Protein AF-A0A929K5Q2-F1 (afdb_monomer_lite)

pLDDT: mean 91.19, std 6.48, range [58.38, 97.94]

Foldseek 3Di:
DVVVVVDPDDDDDDDDPDADFAPVRDHDDAQAEKAAACVVAPAFDKKKKWWWFFDQDPVLDGPDIDIDIDIHTNRHHDPPRDDPQDMQGQRDDDSSSVNGNVPPPTGIDMD

Structure (mmCIF, N/CA/C/O backbone):
data_AF-A0A929K5Q2-F1
#
_entry.id   AF-A0A929K5Q2-F1
#
loop_
_atom_site.group_PDB
_atom_site.id
_atom_site.type_symbol
_atom_site.label_atom_id
_atom_site.label_alt_id
_atom_site.label_comp_id
_atom_site.label_asym_id
_atom_site.label_entity_id
_atom_site.label_seq_id
_atom_site.pdbx_PDB_ins_code
_atom_site.Cartn_x
_atom_site.Cartn_y
_atom_site.Cartn_z
_atom_site.occupancy
_atom_site.B_iso_or_equiv
_atom_site.auth_seq_id
_atom_site.auth_comp_id
_atom_site.auth_asym_id
_atom_site.auth_atom_id
_atom_site.pdbx_PDB_model_num
ATOM 1 N N . ASP A 1 1 ? 25.681 -18.129 -4.638 1.00 58.38 1 ASP A N 1
ATOM 2 C CA . ASP A 1 1 ? 24.734 -19.131 -5.173 1.00 58.38 1 ASP A CA 1
ATOM 3 C C . ASP A 1 1 ? 24.059 -19.987 -4.106 1.00 58.38 1 ASP A C 1
ATOM 5 O O . ASP A 1 1 ? 22.845 -20.120 -4.169 1.00 58.38 1 ASP A O 1
ATOM 9 N N . GLU A 1 2 ? 24.760 -20.493 -3.081 1.00 64.12 2 GLU A N 1
ATOM 10 C CA . GLU A 1 2 ? 24.136 -21.355 -2.049 1.00 64.12 2 GLU A CA 1
ATOM 11 C C . GLU A 1 2 ? 22.948 -20.725 -1.292 1.00 64.12 2 GLU A C 1
ATOM 13 O O . GLU A 1 2 ? 21.968 -21.414 -1.031 1.00 64.12 2 GLU A O 1
ATOM 18 N N . ILE A 1 3 ? 22.981 -19.421 -0.983 1.00 74.06 3 ILE A N 1
ATOM 19 C CA . ILE A 1 3 ? 21.900 -18.758 -0.222 1.00 74.06 3 ILE A CA 1
ATOM 20 C C . ILE A 1 3 ? 20.634 -18.547 -1.071 1.00 74.06 3 ILE A C 1
ATOM 22 O O . ILE A 1 3 ? 19.524 -18.711 -0.569 1.00 74.06 3 ILE A O 1
ATOM 26 N N . LEU A 1 4 ? 20.775 -18.210 -2.358 1.00 76.56 4 LEU A N 1
ATOM 27 C CA . LEU A 1 4 ? 19.622 -17.983 -3.243 1.00 76.56 4 LEU A CA 1
ATOM 28 C C . LEU A 1 4 ? 18.941 -19.303 -3.640 1.00 76.56 4 LEU A C 1
ATOM 30 O O . LEU A 1 4 ? 17.721 -19.336 -3.761 1.00 76.56 4 LEU A O 1
ATOM 34 N N . ASN A 1 5 ? 19.706 -20.396 -3.751 1.00 79.56 5 ASN A N 1
ATOM 35 C CA . ASN A 1 5 ? 19.192 -21.730 -4.090 1.00 79.56 5 ASN A CA 1
ATOM 36 C C . ASN A 1 5 ? 18.448 -22.426 -2.934 1.00 79.56 5 ASN A C 1
ATOM 38 O O . ASN A 1 5 ? 17.867 -23.491 -3.135 1.00 79.56 5 ASN A O 1
ATOM 42 N N . TYR A 1 6 ? 18.457 -21.849 -1.727 1.00 87.31 6 TYR A N 1
ATOM 43 C CA . TYR A 1 6 ? 17.722 -22.389 -0.582 1.00 87.31 6 TYR A CA 1
ATOM 44 C C . TYR A 1 6 ? 16.205 -22.177 -0.701 1.00 87.31 6 TYR A C 1
ATOM 46 O O . TYR A 1 6 ? 15.425 -22.981 -0.193 1.00 87.31 6 TYR A O 1
ATOM 54 N N . ASN A 1 7 ? 15.769 -21.106 -1.375 1.00 85.06 7 ASN A N 1
ATOM 55 C CA . ASN A 1 7 ? 14.352 -20.855 -1.614 1.00 85.06 7 ASN A CA 1
ATOM 56 C C . ASN A 1 7 ? 13.941 -21.452 -2.973 1.00 85.06 7 ASN A C 1
ATOM 58 O O . ASN A 1 7 ? 14.349 -20.917 -4.001 1.00 85.06 7 ASN A O 1
ATOM 62 N N . PRO A 1 8 ? 13.099 -22.504 -3.014 1.00 88.75 8 PRO A N 1
ATOM 63 C CA . PRO A 1 8 ? 12.670 -23.119 -4.271 1.00 88.75 8 PRO A CA 1
ATOM 64 C C . PRO A 1 8 ? 11.669 -22.256 -5.063 1.00 88.75 8 PRO A C 1
ATOM 66 O O . PRO A 1 8 ? 11.235 -22.658 -6.141 1.00 88.75 8 PRO A O 1
ATOM 69 N N . SER A 1 9 ? 11.247 -21.104 -4.530 1.00 86.38 9 SER A N 1
ATOM 70 C CA . SER A 1 9 ? 10.286 -20.217 -5.189 1.00 86.38 9 SER A CA 1
ATOM 71 C C . SER A 1 9 ? 10.941 -19.439 -6.329 1.00 86.38 9 SER A C 1
ATOM 73 O O . SER A 1 9 ? 11.912 -18.717 -6.114 1.00 86.38 9 SER A O 1
ATOM 75 N N . TYR A 1 10 ? 10.344 -19.506 -7.519 1.00 89.56 10 TYR A N 1
ATOM 76 C CA . TYR A 1 10 ? 10.751 -18.727 -8.689 1.00 89.56 10 TYR A CA 1
ATOM 77 C C . TYR A 1 10 ? 9.651 -17.746 -9.099 1.00 89.56 10 TYR A C 1
ATOM 79 O O . TYR A 1 10 ? 8.469 -18.089 -9.104 1.00 89.56 10 TYR A O 1
ATOM 87 N N . VAL A 1 11 ? 10.049 -16.527 -9.469 1.00 87.00 11 VAL A N 1
ATOM 88 C CA . VAL A 1 11 ? 9.147 -15.475 -9.955 1.00 87.00 11 VAL A CA 1
ATOM 89 C C . VAL A 1 11 ? 9.441 -15.215 -11.428 1.00 87.00 11 VAL A C 1
ATOM 91 O O . VAL A 1 11 ? 10.590 -14.998 -11.809 1.00 87.00 11 VAL A O 1
ATOM 94 N N . PHE A 1 12 ? 8.395 -15.229 -12.253 1.00 92.25 12 PHE A N 1
ATOM 95 C CA . PHE A 1 12 ? 8.465 -14.889 -13.672 1.00 92.25 12 PHE A CA 1
ATOM 96 C C . PHE A 1 12 ? 7.857 -13.509 -13.904 1.00 92.25 12 PHE A C 1
ATOM 98 O O . PHE A 1 12 ? 6.888 -13.131 -13.246 1.00 92.25 12 PHE A O 1
ATOM 105 N N . PHE A 1 13 ? 8.405 -12.769 -14.865 1.00 88.56 13 PHE A N 1
ATOM 106 C CA . PHE A 1 13 ? 8.015 -11.389 -15.130 1.00 88.56 13 PHE A CA 1
ATOM 107 C C . PHE A 1 13 ? 7.510 -11.221 -16.559 1.00 88.56 13 PHE A C 1
ATOM 109 O O . PHE A 1 13 ? 7.948 -11.904 -17.485 1.00 88.56 13 PHE A O 1
ATOM 116 N N . ARG A 1 14 ? 6.612 -10.254 -16.733 1.00 88.88 14 ARG A N 1
ATOM 117 C CA . ARG A 1 14 ? 6.211 -9.713 -18.030 1.00 88.88 14 ARG A CA 1
ATOM 118 C C . ARG A 1 14 ? 6.411 -8.205 -17.982 1.00 88.88 14 ARG A C 1
ATOM 120 O O . ARG A 1 14 ? 5.988 -7.573 -17.019 1.00 88.88 14 ARG A O 1
ATOM 127 N N . LEU A 1 15 ? 7.025 -7.649 -19.021 1.00 87.62 15 LEU A N 1
ATOM 128 C CA . LEU A 1 15 ? 7.179 -6.203 -19.158 1.00 87.62 15 LEU A CA 1
ATOM 129 C C . LEU A 1 15 ? 5.822 -5.559 -19.456 1.00 87.62 15 LEU A C 1
ATOM 131 O O . LEU A 1 15 ? 5.041 -6.083 -20.251 1.00 87.62 15 LEU A O 1
ATOM 135 N N . LEU A 1 16 ? 5.550 -4.441 -18.794 1.00 86.25 16 LEU A N 1
ATOM 136 C CA . LEU A 1 16 ? 4.365 -3.617 -18.996 1.00 86.25 16 LEU A CA 1
ATOM 137 C C . LEU A 1 16 ? 4.820 -2.186 -19.280 1.00 86.25 16 LEU A C 1
ATOM 139 O O . LEU A 1 16 ? 5.779 -1.719 -18.670 1.00 86.25 16 LEU A O 1
ATOM 143 N N . ASP A 1 17 ? 4.102 -1.494 -20.162 1.00 84.31 17 ASP A N 1
ATOM 144 C CA . ASP A 1 17 ? 4.376 -0.085 -20.483 1.00 84.31 17 ASP A CA 1
ATOM 145 C C . ASP A 1 17 ? 3.825 0.879 -19.415 1.00 84.31 17 ASP A C 1
ATOM 147 O O . ASP A 1 17 ? 4.196 2.050 -19.364 1.00 84.31 17 ASP A O 1
ATOM 151 N N . SER A 1 18 ? 2.917 0.395 -18.560 1.00 81.50 18 SER A N 1
ATOM 152 C CA . SER A 1 18 ? 2.283 1.156 -17.480 1.00 81.50 18 SER A CA 1
ATOM 153 C C . SER A 1 18 ? 2.777 0.724 -16.098 1.00 81.50 18 SER A C 1
ATOM 155 O O . SER A 1 18 ? 3.404 -0.323 -1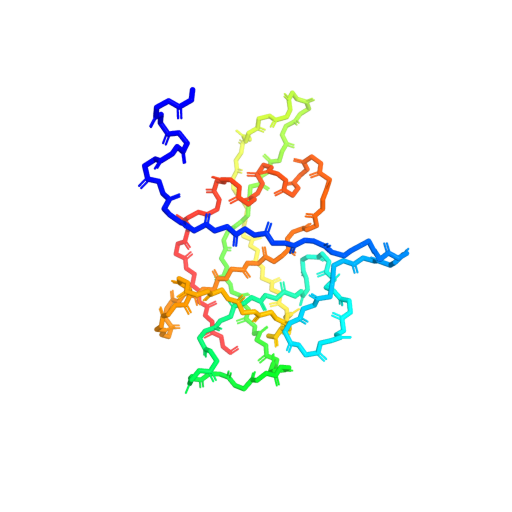5.946 1.00 81.50 18 SER A O 1
ATOM 157 N N . GLY A 1 19 ? 2.434 1.514 -15.074 1.00 80.75 19 GLY A N 1
ATOM 158 C CA . GLY A 1 19 ? 2.745 1.220 -13.672 1.00 80.75 19 GLY A CA 1
ATOM 159 C C . GLY A 1 19 ? 2.239 -0.148 -13.183 1.00 80.75 19 GLY A C 1
ATOM 160 O O . GLY A 1 19 ? 1.465 -0.816 -13.880 1.00 80.75 19 GLY A O 1
ATOM 161 N N . PRO A 1 20 ? 2.661 -0.568 -11.975 1.00 87.69 20 PRO A N 1
ATOM 162 C CA . PRO A 1 20 ? 2.334 -1.884 -11.446 1.00 87.69 20 PRO A CA 1
ATOM 163 C C . PRO A 1 20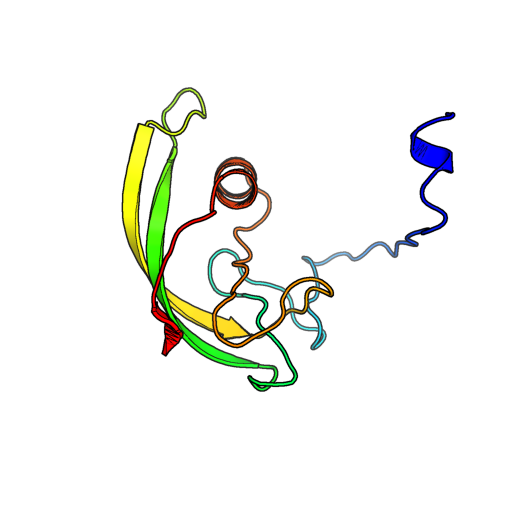 ? 0.818 -2.059 -11.354 1.00 87.69 20 PRO A C 1
ATOM 165 O O . PRO A 1 20 ? 0.107 -1.211 -10.807 1.00 87.69 20 PRO A O 1
ATOM 168 N N . LEU A 1 21 ? 0.332 -3.163 -11.916 1.00 91.19 21 LEU A N 1
ATOM 169 C CA . LEU A 1 21 ? -1.067 -3.549 -11.817 1.00 91.19 21 LEU A CA 1
ATOM 170 C C . LEU A 1 21 ? -1.277 -4.308 -10.512 1.00 91.19 21 LEU A C 1
ATOM 172 O O . LEU A 1 21 ? -0.557 -5.262 -10.226 1.00 91.19 21 LEU A O 1
ATOM 176 N N . GLY A 1 22 ? -2.286 -3.893 -9.755 1.00 90.38 22 GLY A N 1
ATOM 177 C CA . GLY A 1 22 ? -2.727 -4.612 -8.570 1.00 90.38 22 GLY A CA 1
ATOM 178 C C . GLY A 1 22 ? -3.542 -5.866 -8.898 1.00 90.38 22 GLY A C 1
ATOM 179 O O . GLY A 1 22 ? -3.778 -6.216 -10.059 1.00 90.38 22 GLY A O 1
ATOM 180 N N . ASN A 1 23 ? -4.059 -6.522 -7.861 1.00 88.62 23 ASN A N 1
ATOM 181 C CA . ASN A 1 23 ? -4.773 -7.801 -7.962 1.00 88.62 23 ASN A CA 1
ATOM 182 C C . ASN A 1 23 ? -6.131 -7.746 -8.701 1.00 88.62 23 ASN A C 1
ATOM 184 O O . ASN A 1 23 ? -6.714 -8.796 -8.982 1.00 88.62 23 ASN A O 1
ATOM 188 N N . ILE A 1 24 ? -6.645 -6.545 -8.983 1.00 91.12 24 ILE A N 1
ATOM 189 C CA . ILE A 1 24 ? -7.853 -6.299 -9.791 1.00 91.12 24 ILE A CA 1
ATOM 190 C C . ILE A 1 24 ? -7.538 -5.772 -11.198 1.00 91.12 24 ILE A C 1
ATOM 192 O O . ILE A 1 24 ? -8.448 -5.370 -11.917 1.00 91.12 24 ILE A O 1
ATOM 196 N N . GLY A 1 25 ? -6.264 -5.753 -11.603 1.00 90.50 25 GLY A N 1
ATOM 197 C CA . GLY A 1 25 ? -5.856 -5.340 -12.948 1.00 90.50 25 GLY A CA 1
ATOM 198 C C . GLY A 1 25 ? -5.894 -3.830 -13.197 1.00 90.50 25 GLY A C 1
ATOM 199 O O . GLY A 1 25 ? -5.853 -3.410 -14.350 1.00 90.50 25 G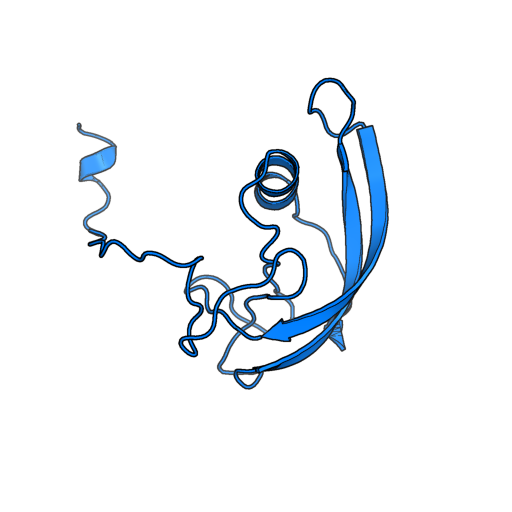LY A O 1
ATOM 200 N N . VAL A 1 26 ? -5.961 -3.013 -12.141 1.00 91.94 26 VAL A N 1
ATOM 201 C CA . VAL A 1 26 ? -5.860 -1.548 -12.236 1.00 91.94 26 VAL A CA 1
ATOM 202 C C . VAL A 1 26 ? -4.485 -1.070 -11.759 1.00 91.94 26 VAL A C 1
ATOM 204 O O . VAL A 1 26 ? -3.905 -1.710 -10.876 1.00 91.94 26 VAL A O 1
ATOM 207 N N . PRO A 1 27 ? -3.957 0.044 -12.297 1.00 93.38 27 PRO A N 1
ATOM 208 C CA . PRO A 1 27 ? -2.709 0.625 -11.815 1.00 93.38 27 PRO A CA 1
ATOM 209 C C . PRO A 1 27 ? -2.789 1.031 -10.340 1.00 93.38 27 PRO A C 1
ATOM 211 O O . PRO A 1 27 ? -3.749 1.684 -9.918 1.00 93.38 27 PRO A O 1
ATOM 214 N N . LEU A 1 28 ? -1.757 0.691 -9.569 1.00 95.12 28 LEU A N 1
ATOM 215 C CA . LEU A 1 28 ? -1.628 1.151 -8.191 1.00 95.12 28 LEU A CA 1
ATOM 216 C C . LEU A 1 28 ? -1.256 2.633 -8.151 1.00 95.12 28 LEU A C 1
ATOM 218 O O . LEU A 1 28 ? -0.390 3.112 -8.883 1.00 95.12 28 LEU A O 1
ATOM 222 N N . THR A 1 29 ? -1.913 3.365 -7.261 1.00 95.56 29 THR A N 1
ATOM 223 C CA . THR A 1 29 ? -1.696 4.791 -7.045 1.00 95.56 29 THR A CA 1
ATOM 224 C C . THR A 1 29 ? -0.898 5.003 -5.753 1.00 95.56 29 THR A C 1
ATOM 226 O O . THR A 1 29 ? -1.374 4.629 -4.673 1.00 95.56 29 THR A O 1
ATOM 229 N N . PRO A 1 30 ? 0.295 5.623 -5.824 1.00 95.56 30 PRO A N 1
ATOM 230 C CA . PRO A 1 30 ? 1.129 5.909 -4.658 1.00 95.56 30 PRO A CA 1
ATOM 231 C C . PRO A 1 30 ? 0.367 6.624 -3.531 1.00 95.56 30 PRO A C 1
ATOM 233 O O . PRO A 1 30 ? -0.301 7.641 -3.736 1.00 95.56 30 PRO A O 1
ATOM 236 N N . GLY A 1 31 ? 0.437 6.070 -2.323 1.00 95.19 31 GLY A N 1
ATOM 237 C CA . GLY A 1 31 ? -0.224 6.565 -1.117 1.00 95.19 31 GLY A CA 1
ATOM 238 C C . GLY A 1 31 ? -1.756 6.557 -1.182 1.00 95.19 31 GLY A C 1
ATOM 239 O O . GLY A 1 31 ? -2.387 7.312 -0.433 1.00 95.19 31 GLY A O 1
ATOM 240 N N . ARG A 1 32 ? -2.349 5.787 -2.104 1.00 96.50 32 ARG A N 1
ATOM 241 C CA . ARG A 1 32 ? -3.803 5.655 -2.327 1.00 96.50 32 ARG A CA 1
ATOM 242 C C . ARG A 1 32 ? -4.255 4.213 -2.532 1.00 96.50 32 ARG A C 1
ATOM 244 O O . ARG A 1 32 ? -5.423 3.928 -2.292 1.00 96.50 32 ARG A O 1
ATOM 251 N N . SER A 1 33 ? -3.359 3.323 -2.926 1.00 97.00 33 SER A N 1
ATOM 252 C CA . SER A 1 33 ? -3.610 1.885 -2.959 1.00 97.00 33 SER A CA 1
ATOM 253 C C . SER A 1 33 ? -3.010 1.213 -1.729 1.00 97.00 33 SER A C 1
ATOM 255 O O . SER A 1 33 ? -1.954 1.625 -1.242 1.00 97.00 33 SER A O 1
ATOM 257 N N . LEU A 1 34 ? -3.671 0.170 -1.240 1.00 96.12 34 LEU A N 1
ATOM 258 C CA . LEU A 1 34 ? -3.125 -0.722 -0.224 1.00 96.12 34 LEU A CA 1
ATOM 259 C C . LEU A 1 34 ? -3.492 -2.184 -0.501 1.00 96.12 34 LEU A C 1
ATOM 261 O O . LEU A 1 34 ? -4.411 -2.456 -1.278 1.00 96.12 34 LEU A O 1
ATOM 265 N N . ALA A 1 35 ? -2.807 -3.094 0.189 1.00 95.44 35 ALA A N 1
ATOM 266 C CA . ALA A 1 35 ? -3.199 -4.486 0.353 1.00 95.44 35 ALA A CA 1
ATOM 267 C C . ALA A 1 35 ? -3.731 -4.723 1.775 1.00 95.44 35 ALA A C 1
ATOM 269 O O . ALA A 1 35 ? -3.104 -4.330 2.762 1.00 95.44 35 ALA A O 1
ATOM 270 N N . VAL A 1 36 ? -4.869 -5.409 1.871 1.00 94.12 36 VAL A N 1
ATOM 271 C CA . VAL A 1 36 ? -5.437 -5.978 3.109 1.00 94.12 36 VAL A CA 1
ATOM 272 C C . VAL A 1 36 ? -5.860 -7.425 2.853 1.00 94.12 36 VAL A C 1
ATOM 274 O O . VAL A 1 36 ? -5.816 -7.898 1.717 1.00 94.12 36 VAL A O 1
ATOM 277 N N . ASP A 1 37 ? -6.253 -8.152 3.901 1.00 92.56 37 ASP A N 1
ATOM 278 C CA . ASP A 1 37 ? -6.736 -9.528 3.754 1.00 92.56 37 ASP A CA 1
ATOM 279 C C . ASP A 1 37 ? -8.036 -9.563 2.932 1.00 92.56 37 ASP A C 1
ATOM 281 O O . ASP A 1 37 ? -9.096 -9.131 3.390 1.00 92.56 37 ASP A O 1
ATOM 285 N N . ASP A 1 38 ? -7.953 -10.108 1.721 1.00 88.25 38 ASP A N 1
ATOM 286 C CA . ASP A 1 38 ? -9.047 -10.186 0.748 1.00 88.25 38 ASP A CA 1
ATOM 287 C C . ASP A 1 38 ? -10.193 -11.109 1.179 1.00 88.25 38 ASP A C 1
ATOM 289 O O . ASP A 1 38 ? -11.299 -11.026 0.645 1.00 88.25 38 ASP A O 1
ATOM 293 N N . ARG A 1 39 ? -9.953 -11.967 2.176 1.00 89.38 39 ARG A N 1
ATOM 294 C CA . ARG A 1 39 ? -10.983 -12.810 2.799 1.00 89.38 39 ARG A CA 1
ATOM 295 C C . ARG A 1 39 ? -11.871 -12.025 3.762 1.00 89.38 39 ARG A C 1
ATOM 297 O O . ARG A 1 39 ? -12.960 -12.488 4.085 1.00 89.38 39 ARG A O 1
ATOM 304 N N . LEU A 1 40 ? -11.383 -10.886 4.256 1.00 91.00 40 LEU A N 1
ATOM 305 C CA . LEU A 1 40 ? -12.074 -10.039 5.230 1.00 91.00 40 LEU A CA 1
ATOM 306 C C . LEU A 1 40 ? -12.601 -8.756 4.590 1.00 91.00 40 LEU A C 1
ATOM 308 O O . LEU A 1 40 ? -13.709 -8.327 4.902 1.00 91.00 40 LEU A O 1
ATOM 312 N N . PHE A 1 41 ? -11.827 -8.164 3.680 1.00 91.06 41 PHE A N 1
ATOM 313 C CA . PHE A 1 41 ? -12.154 -6.901 3.031 1.00 91.06 41 PHE A CA 1
ATOM 314 C C . PHE A 1 41 ? -12.282 -7.094 1.515 1.00 91.06 41 PHE A C 1
ATOM 316 O O . PHE A 1 41 ? -11.350 -7.600 0.884 1.00 91.06 41 PHE A O 1
ATOM 323 N N . PRO A 1 42 ? -13.394 -6.665 0.890 1.00 93.19 42 PRO A N 1
ATOM 324 C CA . PRO A 1 42 ? -13.573 -6.794 -0.550 1.00 93.19 42 PRO A CA 1
ATOM 325 C C . PRO A 1 42 ? -12.470 -6.095 -1.350 1.00 93.19 42 PRO A C 1
ATOM 327 O O . PRO A 1 42 ? -11.928 -5.060 -0.948 1.00 93.19 42 PRO A O 1
ATOM 330 N N . LYS A 1 43 ? -12.172 -6.627 -2.535 1.00 94.38 43 LYS A N 1
ATOM 331 C CA . LYS A 1 43 ? -11.308 -5.936 -3.496 1.00 94.38 43 LYS A CA 1
ATOM 332 C C . LYS A 1 43 ? -11.969 -4.628 -3.939 1.00 94.38 43 LYS A C 1
ATOM 334 O O . LYS A 1 43 ? -13.171 -4.583 -4.183 1.00 94.38 43 LYS A O 1
ATOM 339 N N . GLY A 1 44 ? -11.181 -3.568 -4.033 1.00 94.62 44 GLY A N 1
ATOM 340 C CA . GLY A 1 44 ? -11.633 -2.209 -4.323 1.00 94.62 44 GLY A CA 1
ATOM 341 C C . GLY A 1 44 ? -12.340 -1.507 -3.160 1.00 94.62 44 GLY A C 1
ATOM 342 O O . GLY A 1 44 ? -12.787 -0.379 -3.349 1.00 94.62 44 GLY A O 1
ATOM 343 N N . ALA A 1 45 ? -12.448 -2.127 -1.977 1.00 94.81 45 ALA A N 1
ATOM 344 C CA . ALA A 1 45 ? -13.077 -1.494 -0.822 1.00 94.81 45 ALA A CA 1
ATOM 345 C C . ALA A 1 45 ? -12.368 -0.186 -0.438 1.00 94.81 45 ALA A C 1
ATOM 347 O O . ALA A 1 45 ? -11.136 -0.102 -0.477 1.00 94.81 45 ALA A O 1
ATOM 348 N N . LEU A 1 46 ? -13.166 0.815 -0.056 1.00 95.81 46 LEU A N 1
ATOM 349 C CA . LEU A 1 46 ? -12.681 2.054 0.538 1.00 95.81 46 LEU A CA 1
ATOM 350 C C . LEU A 1 46 ? -12.234 1.777 1.968 1.00 95.81 46 LEU A C 1
ATOM 352 O O . LEU A 1 46 ? -12.982 1.189 2.741 1.00 95.81 46 LEU A O 1
ATOM 356 N N . VAL A 1 47 ? -11.030 2.227 2.295 1.00 95.19 47 VAL A N 1
ATOM 357 C CA . VAL A 1 47 ? -10.429 2.080 3.616 1.00 95.19 47 VAL A CA 1
ATOM 358 C C . VAL A 1 47 ? -9.963 3.446 4.082 1.00 95.19 47 VAL A C 1
ATOM 360 O O . VAL A 1 47 ? -9.249 4.145 3.356 1.00 95.19 47 VAL A O 1
ATOM 363 N N . TYR A 1 48 ? -10.337 3.837 5.293 1.00 96.31 48 TYR A N 1
ATOM 364 C CA . TYR A 1 48 ? -9.754 4.998 5.947 1.00 96.31 48 TYR A CA 1
ATOM 365 C C . TYR A 1 48 ? -8.747 4.545 6.995 1.00 96.31 48 TYR A C 1
ATOM 367 O O . TYR A 1 48 ? -9.066 3.749 7.873 1.00 96.31 48 TYR A O 1
ATOM 375 N N . ILE A 1 49 ? -7.525 5.067 6.918 1.00 95.69 49 ILE A N 1
ATOM 376 C CA . ILE A 1 49 ? -6.471 4.741 7.881 1.00 95.69 49 ILE A CA 1
ATOM 377 C C . ILE A 1 49 ? -6.116 5.944 8.741 1.00 95.69 49 ILE A C 1
ATOM 379 O O . ILE A 1 49 ? -6.157 7.093 8.283 1.00 95.69 49 ILE A O 1
ATOM 383 N N . ARG A 1 50 ? -5.687 5.665 9.969 1.00 96.88 50 ARG A N 1
ATOM 384 C CA . ARG A 1 50 ? -4.963 6.598 10.835 1.00 96.88 50 ARG A CA 1
ATOM 385 C C . ARG A 1 50 ? -3.723 5.902 11.372 1.00 96.88 50 ARG A C 1
ATOM 387 O O . ARG A 1 50 ? -3.829 4.882 12.035 1.00 96.88 50 ARG A O 1
ATOM 394 N N . CYS A 1 51 ? -2.550 6.441 11.088 1.00 95.00 51 CYS A N 1
ATOM 395 C CA . CYS A 1 51 ? -1.281 5.924 11.585 1.00 95.00 51 CYS A CA 1
ATOM 396 C C . CYS A 1 51 ? -0.235 7.048 11.616 1.00 95.00 51 CYS A C 1
ATOM 398 O O . CYS A 1 51 ? -0.570 8.235 11.680 1.00 95.00 51 CYS A O 1
ATOM 400 N N . GLN A 1 52 ? 1.042 6.683 11.570 1.00 95.31 52 GLN A N 1
ATOM 401 C CA . GLN A 1 52 ? 2.153 7.608 11.397 1.00 95.31 52 GLN A CA 1
ATOM 402 C C . GLN A 1 52 ? 2.897 7.291 10.102 1.00 95.31 52 GLN A C 1
ATOM 404 O O . GLN A 1 52 ? 2.916 6.150 9.653 1.00 95.31 52 GLN A O 1
ATOM 409 N N . LYS A 1 53 ? 3.535 8.299 9.507 1.00 95.19 53 LYS A N 1
ATOM 410 C CA . LYS A 1 53 ? 4.442 8.119 8.366 1.00 95.19 53 LYS A CA 1
ATOM 411 C C . LYS A 1 53 ? 5.790 8.787 8.642 1.00 95.19 53 LYS A C 1
ATOM 413 O O . LYS A 1 53 ? 5.814 9.792 9.366 1.00 95.19 53 LYS A O 1
ATOM 418 N N . PRO A 1 54 ? 6.890 8.303 8.045 1.00 96.00 54 PRO A N 1
ATOM 419 C CA . PRO A 1 54 ? 8.193 8.906 8.264 1.00 96.00 54 PRO A CA 1
ATOM 420 C C . PRO A 1 54 ? 8.293 10.270 7.571 1.00 96.00 54 PRO A C 1
ATOM 422 O O . PRO A 1 54 ? 7.656 10.526 6.536 1.00 96.00 54 PRO A O 1
ATOM 425 N N . ILE A 1 55 ? 9.115 11.143 8.147 1.00 96.44 55 ILE A N 1
ATOM 426 C CA . ILE A 1 55 ? 9.641 12.353 7.518 1.00 96.44 55 ILE A CA 1
ATOM 427 C C . ILE A 1 55 ? 11.033 12.022 6.984 1.00 96.44 55 ILE A C 1
ATOM 429 O O . ILE A 1 55 ? 11.925 11.673 7.757 1.00 96.44 55 ILE A O 1
ATOM 433 N N . MET A 1 56 ? 11.226 12.171 5.676 1.00 96.00 56 MET A N 1
ATOM 434 C CA . MET A 1 56 ? 12.542 12.033 5.060 1.00 96.00 56 MET A CA 1
ATOM 435 C C . MET A 1 56 ? 13.321 13.345 5.195 1.00 96.00 56 MET A C 1
ATOM 437 O O . MET A 1 56 ? 12.836 14.405 4.794 1.00 96.00 56 MET A O 1
ATOM 441 N N . GLY A 1 57 ? 14.511 13.271 5.787 1.00 95.38 57 GLY A N 1
ATOM 442 C CA . GLY A 1 57 ? 15.490 14.351 5.830 1.00 95.38 57 GLY A CA 1
ATOM 443 C C . GLY A 1 57 ? 16.170 14.571 4.479 1.00 95.38 57 GLY A C 1
ATOM 444 O O . GLY A 1 57 ? 16.020 13.786 3.544 1.00 95.38 57 GLY A O 1
ATOM 445 N N . LYS A 1 58 ? 16.953 15.650 4.368 1.00 93.62 58 LYS A N 1
ATOM 446 C CA . LYS A 1 58 ? 17.703 15.975 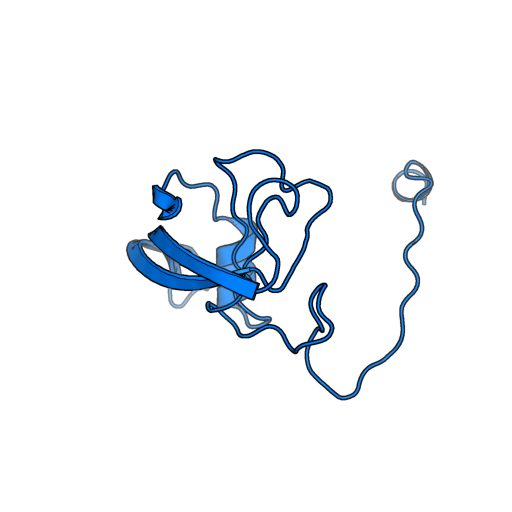3.137 1.00 93.62 58 LYS A CA 1
ATOM 447 C C . LYS A 1 58 ? 18.779 14.940 2.790 1.00 93.62 58 LYS A C 1
ATOM 449 O O . LYS A 1 58 ? 19.184 14.852 1.640 1.00 93.62 58 LYS A O 1
ATOM 454 N N . ASP A 1 59 ? 19.244 14.205 3.788 1.00 93.25 59 ASP A N 1
ATOM 455 C CA . ASP A 1 59 ? 20.223 13.124 3.694 1.00 93.25 59 ASP A CA 1
ATOM 456 C C . ASP A 1 59 ? 19.586 11.760 3.371 1.00 93.25 59 ASP A C 1
ATOM 458 O O . ASP A 1 59 ? 20.296 10.762 3.298 1.00 93.25 59 ASP A O 1
ATOM 462 N N . GLY A 1 60 ? 18.261 11.705 3.186 1.00 92.19 60 GLY A N 1
ATOM 463 C CA . GLY A 1 60 ? 17.519 10.471 2.924 1.00 92.19 60 GLY A CA 1
ATOM 464 C C . GLY A 1 60 ? 17.167 9.668 4.179 1.00 92.19 60 GLY A C 1
ATOM 465 O O . GLY A 1 60 ? 16.478 8.659 4.069 1.00 92.19 60 GLY A O 1
ATOM 466 N N . ASN A 1 61 ? 17.572 10.114 5.372 1.00 94.56 61 ASN A N 1
ATOM 467 C CA . ASN A 1 61 ? 17.285 9.410 6.621 1.00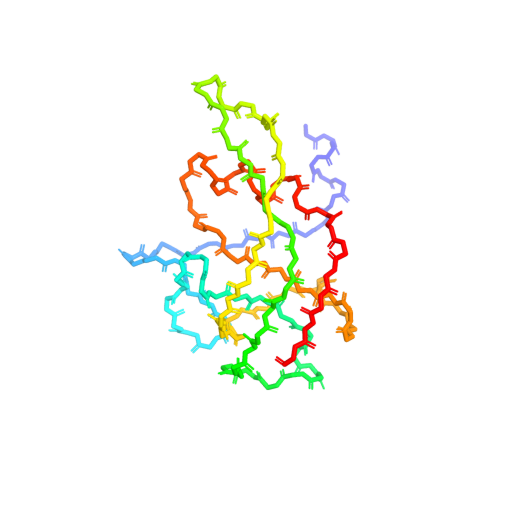 94.56 61 ASN A CA 1
ATOM 468 C C . ASN A 1 61 ? 15.934 9.820 7.220 1.00 94.56 61 ASN A C 1
ATOM 470 O O . ASN A 1 61 ? 15.404 10.903 6.956 1.00 94.56 61 ASN A O 1
ATOM 474 N N . ILE A 1 62 ? 15.371 8.966 8.078 1.00 95.81 62 ILE A N 1
ATOM 475 C CA . ILE A 1 62 ? 14.171 9.309 8.850 1.00 95.81 62 ILE A CA 1
ATOM 476 C C . ILE A 1 62 ? 14.555 10.323 9.927 1.00 95.81 62 ILE A C 1
ATOM 478 O O . ILE A 1 62 ? 15.343 10.026 10.819 1.00 95.81 62 ILE A O 1
ATOM 482 N N . THR A 1 63 ? 13.959 11.512 9.869 1.00 96.94 63 THR A N 1
ATOM 483 C CA . THR A 1 63 ? 14.174 12.579 10.869 1.00 96.94 63 THR A CA 1
ATOM 484 C C . THR A 1 63 ? 13.065 12.647 11.915 1.00 96.94 63 THR A C 1
ATOM 486 O O . THR A 1 63 ? 13.193 13.336 12.923 1.00 96.94 63 THR A O 1
ATOM 489 N N . GLY A 1 64 ? 11.971 11.921 11.696 1.00 96.06 64 GLY A N 1
ATOM 490 C CA . GLY A 1 64 ? 10.851 11.848 12.617 1.00 96.06 64 GLY A CA 1
ATOM 491 C C . GLY A 1 64 ? 9.646 11.161 11.996 1.00 96.06 64 GLY A C 1
ATOM 492 O O . GLY A 1 64 ? 9.692 10.678 10.864 1.00 96.06 64 GLY A O 1
ATOM 493 N N . TRP A 1 65 ? 8.550 11.160 12.746 1.00 96.62 65 TRP A N 1
ATOM 494 C CA . TRP A 1 65 ? 7.276 10.565 12.358 1.00 96.62 65 TRP A CA 1
ATOM 495 C C . TRP A 1 65 ? 6.168 11.592 12.538 1.00 96.62 65 TRP A C 1
ATOM 497 O O . TRP A 1 65 ? 6.156 12.331 13.522 1.00 96.62 65 TRP A O 1
ATOM 507 N N . VAL A 1 66 ? 5.233 11.644 11.592 1.00 96.75 66 VAL A N 1
ATOM 508 C CA . VAL A 1 66 ? 4.079 12.552 11.656 1.00 96.75 66 VAL A CA 1
ATOM 509 C C . VAL A 1 66 ? 2.779 11.776 11.547 1.00 96.75 66 VAL A C 1
ATOM 511 O O . VAL A 1 66 ? 2.743 10.777 10.820 1.00 96.75 66 VAL A O 1
ATOM 514 N N . PRO A 1 67 ? 1.702 12.237 12.210 1.00 96.88 67 PRO A N 1
ATOM 515 C CA . PRO A 1 67 ? 0.374 11.689 11.995 1.00 96.88 67 PRO A CA 1
ATOM 516 C C . PRO A 1 67 ? 0.025 11.668 10.508 1.00 96.88 67 PRO A C 1
ATOM 518 O O . PRO A 1 67 ? 0.228 12.642 9.778 1.00 96.88 67 PRO A O 1
ATOM 521 N N . PHE A 1 68 ? -0.510 10.543 10.061 1.00 95.75 68 PHE A N 1
ATOM 522 C CA . PHE A 1 68 ? -0.955 10.327 8.701 1.00 95.75 68 PHE A CA 1
ATOM 523 C C . PHE A 1 68 ? -2.340 9.709 8.735 1.00 95.75 68 PHE A C 1
ATOM 525 O O . PHE A 1 68 ? -2.584 8.721 9.418 1.00 95.75 68 PHE A O 1
ATOM 532 N N . SER A 1 69 ? -3.261 10.302 7.990 1.00 96.88 69 SER A N 1
ATOM 533 C CA . SER A 1 69 ? -4.576 9.719 7.797 1.00 96.88 69 SER A CA 1
ATOM 534 C C . SER A 1 69 ? -5.072 9.999 6.397 1.00 96.88 69 SER A C 1
ATOM 536 O O . SER A 1 69 ? -4.776 11.053 5.818 1.00 96.88 69 SER A O 1
ATOM 538 N N . ARG A 1 70 ? -5.740 9.012 5.805 1.00 96.88 70 ARG A N 1
ATOM 539 C CA . ARG A 1 70 ? -6.112 9.071 4.394 1.00 96.88 70 ARG A CA 1
ATOM 540 C C . ARG A 1 70 ? -7.146 8.008 4.041 1.00 96.88 70 ARG A C 1
ATOM 542 O O . ARG A 1 70 ? -7.190 6.954 4.661 1.00 96.88 70 ARG A O 1
ATOM 549 N N . PHE A 1 71 ? -7.920 8.292 2.995 1.00 97.94 71 PHE A N 1
ATOM 550 C CA . PHE A 1 71 ? -8.708 7.304 2.262 1.00 97.94 71 PHE A CA 1
ATOM 551 C C . PHE A 1 71 ? -7.882 6.631 1.164 1.00 97.94 71 PHE A C 1
ATOM 553 O O . PHE A 1 71 ? -7.263 7.316 0.334 1.00 97.94 71 PHE A O 1
ATOM 560 N N . LEU A 1 72 ? -7.934 5.306 1.145 1.00 97.44 72 LEU A N 1
ATOM 561 C CA . LEU A 1 72 ? -7.252 4.424 0.211 1.00 97.44 72 LEU A CA 1
ATOM 562 C C . LEU A 1 72 ? -8.214 3.347 -0.309 1.00 97.44 72 LEU A C 1
ATOM 564 O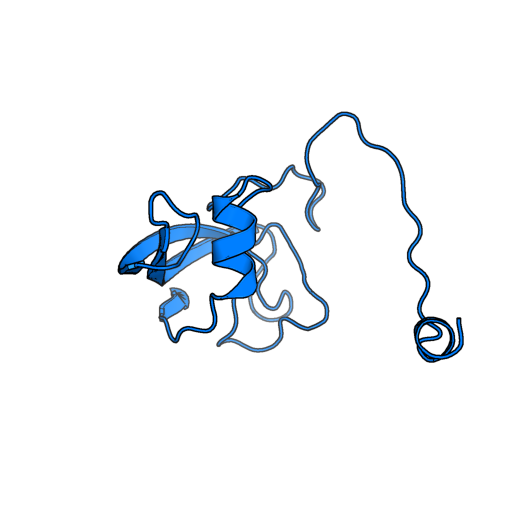 O . LEU A 1 72 ? -9.314 3.179 0.213 1.00 97.44 72 LEU A O 1
ATOM 568 N N . LEU A 1 73 ? -7.785 2.614 -1.334 1.00 96.88 73 LEU A N 1
ATOM 569 C CA . LEU A 1 73 ? -8.530 1.507 -1.926 1.00 96.88 73 LEU A CA 1
ATOM 570 C C . LEU A 1 73 ? -7.739 0.198 -1.824 1.00 96.88 73 LEU A C 1
ATOM 572 O O . LEU A 1 73 ? -6.542 0.172 -2.126 1.00 96.88 73 LEU A O 1
ATOM 576 N N . ASN A 1 74 ? -8.421 -0.891 -1.462 1.00 95.62 74 ASN A N 1
ATOM 577 C CA . ASN A 1 74 ? -7.861 -2.246 -1.478 1.00 95.62 74 ASN A CA 1
ATOM 578 C C . ASN A 1 74 ? -7.663 -2.738 -2.924 1.00 95.62 74 ASN A C 1
ATOM 580 O O . ASN A 1 74 ? -8.527 -3.412 -3.481 1.00 95.62 74 ASN A O 1
ATOM 584 N N . GLN A 1 75 ? -6.573 -2.343 -3.574 1.00 95.81 75 GLN A N 1
ATOM 585 C CA . GLN A 1 75 ? -6.323 -2.629 -4.995 1.00 95.81 75 GLN A CA 1
ATOM 586 C C . GLN A 1 75 ? -5.242 -3.684 -5.209 1.00 95.81 75 GLN A C 1
ATOM 588 O O . GLN A 1 75 ? -4.967 -4.034 -6.354 1.00 95.81 75 GLN A O 1
ATOM 593 N N . ASP A 1 76 ? -4.639 -4.186 -4.133 1.00 91.62 76 ASP A N 1
ATOM 594 C CA . ASP A 1 76 ? -3.573 -5.173 -4.199 1.00 91.62 76 ASP A CA 1
ATOM 595 C C . ASP A 1 76 ? -3.781 -6.320 -3.201 1.00 91.62 76 ASP A C 1
ATOM 597 O O . ASP A 1 76 ? -4.664 -6.281 -2.346 1.00 91.62 76 ASP A O 1
ATOM 601 N N . THR A 1 77 ? -2.991 -7.383 -3.326 1.00 82.62 77 THR A N 1
ATOM 602 C CA . THR A 1 77 ? -2.940 -8.469 -2.345 1.00 82.62 77 THR A CA 1
ATOM 603 C C . THR A 1 77 ? -1.503 -8.863 -2.063 1.00 82.62 77 THR A C 1
ATOM 605 O O . THR A 1 77 ? -0.677 -8.952 -2.964 1.00 82.62 77 THR A O 1
ATOM 608 N N . GLY A 1 78 ? -1.216 -9.167 -0.802 1.00 78.75 78 GLY A N 1
ATOM 609 C CA . GLY A 1 78 ? 0.039 -9.784 -0.403 1.00 78.75 78 GLY A CA 1
ATOM 610 C C . GLY A 1 78 ? -0.244 -11.119 0.264 1.00 78.75 78 GLY A C 1
ATOM 611 O O . GLY A 1 78 ? -1.058 -11.197 1.184 1.00 78.75 78 GLY A O 1
ATOM 612 N N . GLY A 1 79 ? 0.464 -12.178 -0.140 1.00 76.81 79 GLY A N 1
ATOM 613 C CA . GLY A 1 79 ? 0.304 -13.510 0.461 1.00 76.81 79 GLY A CA 1
ATOM 614 C C . GLY A 1 79 ? 0.516 -13.528 1.984 1.00 76.81 79 GLY A C 1
ATOM 615 O O . GLY A 1 79 ? -0.077 -14.352 2.678 1.00 76.81 79 GLY A O 1
ATOM 616 N N . VAL A 1 80 ? 1.298 -12.576 2.505 1.00 83.62 80 VAL A N 1
ATOM 617 C CA . VAL A 1 80 ? 1.633 -12.417 3.932 1.00 83.62 80 VAL A CA 1
ATOM 618 C C . VAL A 1 80 ? 0.717 -11.405 4.648 1.00 83.62 80 VAL A C 1
ATOM 620 O O . VAL A 1 80 ? 0.722 -11.318 5.876 1.00 83.62 80 VAL A O 1
ATOM 623 N N . ILE A 1 81 ? -0.113 -10.656 3.913 1.00 85.44 81 ILE A N 1
ATOM 624 C CA . ILE A 1 81 ? -1.065 -9.703 4.493 1.00 85.44 81 ILE A CA 1
ATOM 625 C C . ILE A 1 81 ? -2.342 -10.460 4.864 1.00 85.44 81 ILE A C 1
ATOM 627 O O . ILE A 1 81 ? -3.184 -10.764 4.018 1.00 85.44 81 ILE A O 1
ATOM 631 N N . LYS A 1 82 ? -2.433 -10.846 6.140 1.00 87.06 82 LYS A N 1
ATOM 632 C CA . LYS A 1 82 ? -3.501 -11.689 6.688 1.00 87.06 82 LYS A CA 1
ATOM 633 C C . LYS A 1 82 ? -4.028 -11.121 8.007 1.00 87.06 82 LYS A C 1
ATOM 635 O O . LYS A 1 82 ? -3.259 -10.587 8.805 1.00 87.06 82 LYS A O 1
ATOM 640 N N . GLY A 1 83 ? -5.322 -11.310 8.251 1.00 88.81 83 GLY A N 1
ATOM 641 C CA . GLY A 1 83 ? -6.038 -10.837 9.433 1.00 88.81 83 GLY A CA 1
ATOM 642 C C . GLY A 1 83 ? -6.551 -9.399 9.313 1.00 88.81 83 GLY A C 1
ATOM 643 O O . GLY A 1 83 ? -6.205 -8.667 8.390 1.00 88.81 83 GLY A O 1
ATOM 644 N N . ALA A 1 84 ? -7.394 -8.998 10.269 1.00 86.62 84 ALA A N 1
ATOM 645 C CA . ALA A 1 84 ? -8.052 -7.687 10.265 1.00 86.62 84 ALA A CA 1
ATOM 646 C C . ALA A 1 84 ? -7.116 -6.519 10.632 1.00 86.62 84 ALA A C 1
ATOM 648 O O . ALA A 1 84 ? -7.406 -5.372 10.317 1.00 86.62 84 ALA A O 1
ATOM 649 N N . GLY A 1 85 ? -6.001 -6.803 11.310 1.00 87.38 85 GLY A N 1
ATOM 650 C CA . GLY A 1 85 ? -5.104 -5.789 11.874 1.00 87.38 85 GLY A CA 1
ATOM 651 C C . GLY A 1 85 ? -3.890 -5.443 11.014 1.00 87.38 85 GLY A C 1
ATOM 652 O O . GLY A 1 85 ? -2.937 -4.877 11.540 1.00 87.38 85 GLY A O 1
ATOM 653 N N . ARG A 1 86 ? -3.857 -5.831 9.731 1.00 92.56 86 ARG A N 1
ATOM 654 C CA . ARG A 1 86 ? -2.693 -5.601 8.865 1.00 92.56 86 ARG A CA 1
ATOM 655 C C . ARG A 1 86 ? -3.091 -4.971 7.539 1.00 92.56 86 ARG A C 1
ATOM 657 O O . ARG A 1 86 ? -3.956 -5.479 6.835 1.00 92.56 86 ARG A O 1
ATOM 664 N N . ALA A 1 87 ? -2.392 -3.898 7.202 1.00 93.69 87 ALA A N 1
ATOM 665 C CA . ALA A 1 87 ? -2.473 -3.200 5.932 1.00 93.69 87 ALA A CA 1
ATOM 666 C C . ALA A 1 87 ? -1.058 -2.935 5.420 1.00 93.69 87 ALA A C 1
ATOM 668 O O . ALA A 1 87 ? -0.148 -2.703 6.217 1.00 93.69 87 ALA A O 1
ATOM 669 N N . ASP A 1 88 ? -0.894 -2.953 4.104 1.00 95.00 88 ASP A N 1
ATOM 670 C CA . ASP A 1 88 ? 0.355 -2.592 3.441 1.00 95.00 88 ASP A CA 1
ATOM 671 C C . ASP A 1 88 ? 0.090 -1.517 2.390 1.00 95.00 88 ASP A C 1
ATOM 673 O O . ASP A 1 88 ? -0.697 -1.724 1.468 1.00 95.00 88 ASP A O 1
ATOM 677 N N . ILE A 1 89 ? 0.680 -0.338 2.569 1.00 95.50 89 ILE A N 1
ATOM 678 C CA . ILE A 1 89 ? 0.393 0.840 1.747 1.00 95.50 89 ILE A CA 1
ATOM 679 C C . ILE A 1 89 ? 1.388 0.878 0.597 1.00 95.50 89 ILE A C 1
ATOM 681 O O . ILE A 1 89 ? 2.598 0.929 0.809 1.00 95.50 89 ILE A O 1
ATOM 685 N N . PHE A 1 90 ? 0.879 0.964 -0.628 1.00 95.94 90 PHE A N 1
ATOM 686 C CA . PHE A 1 90 ? 1.731 1.179 -1.785 1.00 95.94 90 PHE A CA 1
ATOM 687 C C . PHE A 1 90 ? 2.205 2.635 -1.811 1.00 95.94 90 PHE A C 1
ATOM 689 O O . PHE A 1 90 ? 1.424 3.536 -2.112 1.00 95.94 90 PHE A O 1
ATOM 696 N N . TRP A 1 91 ? 3.478 2.888 -1.503 1.00 96.06 91 TRP A N 1
ATOM 697 C CA . TRP A 1 91 ? 4.039 4.246 -1.455 1.00 96.06 91 TRP A CA 1
ATOM 698 C C . TRP A 1 91 ? 4.565 4.766 -2.796 1.00 96.06 91 TRP A C 1
ATOM 700 O O . TRP A 1 91 ? 4.842 5.957 -2.902 1.00 96.06 91 TRP A O 1
ATOM 710 N N . GLY A 1 92 ? 4.643 3.917 -3.824 1.00 94.69 92 GLY A N 1
ATOM 711 C CA . GLY A 1 92 ? 5.232 4.250 -5.121 1.00 94.69 92 GLY A CA 1
ATOM 712 C C . GLY A 1 92 ? 6.620 3.641 -5.299 1.00 94.69 92 GLY A C 1
ATOM 713 O O . GLY A 1 92 ? 6.916 2.588 -4.743 1.00 94.69 92 GLY A O 1
ATOM 714 N N . SER A 1 93 ? 7.452 4.297 -6.104 1.00 93.25 93 SER A N 1
ATOM 715 C CA . SER A 1 93 ? 8.783 3.811 -6.497 1.00 93.25 93 SER A CA 1
ATOM 716 C C . SER A 1 93 ? 9.860 4.899 -6.434 1.00 93.25 93 SER A C 1
ATOM 718 O O . SER A 1 93 ? 10.889 4.790 -7.095 1.00 93.25 93 SER A O 1
ATOM 720 N N . ASP A 1 94 ? 9.592 5.990 -5.719 1.00 94.31 94 ASP A N 1
ATOM 721 C CA . ASP A 1 94 ? 10.555 7.067 -5.499 1.00 94.31 94 ASP A CA 1
ATOM 722 C C . ASP A 1 94 ? 11.386 6.807 -4.218 1.00 94.31 94 ASP A C 1
ATOM 724 O O . ASP A 1 94 ? 11.096 5.866 -3.473 1.00 94.31 94 ASP A O 1
ATOM 728 N N . PRO A 1 95 ? 12.422 7.618 -3.924 1.00 95.19 95 PRO A N 1
ATOM 729 C CA . PRO A 1 95 ? 13.233 7.428 -2.717 1.00 95.19 95 PRO A CA 1
ATOM 730 C C . PRO A 1 95 ? 12.433 7.504 -1.409 1.00 95.19 95 PRO A C 1
ATOM 732 O O . PRO A 1 95 ? 12.782 6.852 -0.426 1.00 95.19 95 PRO A O 1
ATOM 735 N N . TYR A 1 96 ? 11.338 8.274 -1.381 1.00 95.25 96 TYR A N 1
ATOM 736 C CA . TYR A 1 96 ? 10.464 8.306 -0.211 1.00 95.25 96 TYR A CA 1
ATOM 737 C C . TYR A 1 96 ? 9.723 6.980 -0.041 1.00 95.25 96 TYR A C 1
ATOM 739 O O . TYR A 1 96 ? 9.565 6.516 1.085 1.00 95.25 96 TYR A O 1
ATOM 747 N N . ALA A 1 97 ? 9.281 6.366 -1.138 1.00 95.25 97 ALA A N 1
ATOM 748 C CA . ALA A 1 97 ? 8.594 5.087 -1.123 1.00 95.25 97 ALA A CA 1
ATOM 749 C C . ALA A 1 97 ? 9.487 3.966 -0.593 1.00 95.25 97 ALA A C 1
ATOM 751 O O . ALA A 1 97 ? 9.028 3.186 0.237 1.00 95.25 97 ALA A O 1
ATOM 752 N N . GLU A 1 98 ? 10.755 3.925 -1.004 1.00 93.69 98 GLU A N 1
ATOM 753 C CA . GLU A 1 98 ? 11.741 2.980 -0.470 1.00 93.69 98 GLU A CA 1
ATOM 754 C C . GLU A 1 98 ? 11.928 3.169 1.043 1.00 93.69 98 GLU A C 1
ATOM 756 O O . GLU A 1 98 ? 11.797 2.215 1.817 1.00 93.69 98 GLU A O 1
ATOM 761 N N . LEU A 1 99 ? 12.135 4.416 1.483 1.00 95.25 99 LEU A N 1
ATOM 762 C CA . LEU A 1 99 ? 12.284 4.747 2.899 1.00 95.25 99 LEU A CA 1
ATOM 763 C C . LEU A 1 99 ? 11.039 4.363 3.710 1.00 95.25 99 LEU A C 1
ATOM 765 O O . LEU A 1 99 ? 11.147 3.767 4.784 1.00 95.25 99 LEU A O 1
ATOM 769 N N . ALA A 1 100 ? 9.856 4.719 3.210 1.00 94.00 100 ALA A N 1
ATOM 770 C CA . ALA A 1 100 ? 8.593 4.477 3.883 1.00 94.00 100 ALA A CA 1
ATOM 771 C C . ALA A 1 100 ? 8.270 2.981 3.944 1.00 94.00 100 ALA A C 1
ATOM 773 O O . ALA A 1 100 ? 8.013 2.474 5.033 1.00 94.00 100 ALA A O 1
ATOM 774 N N . ALA A 1 101 ? 8.338 2.261 2.823 1.00 90.62 101 ALA A N 1
ATOM 775 C CA . ALA A 1 101 ? 8.034 0.832 2.767 1.00 90.62 101 ALA A CA 1
ATOM 776 C C . ALA A 1 101 ? 9.004 -0.006 3.618 1.00 90.62 101 ALA A C 1
ATOM 778 O O . ALA A 1 101 ? 8.578 -0.950 4.278 1.00 90.62 101 ALA A O 1
ATOM 779 N N . GLY A 1 102 ? 10.289 0.362 3.658 1.00 87.69 102 GLY A N 1
ATOM 780 C CA . GLY A 1 102 ? 11.294 -0.360 4.442 1.00 87.69 102 GLY A CA 1
ATOM 781 C C . GLY A 1 102 ? 11.169 -0.185 5.959 1.00 87.69 102 GLY A C 1
ATOM 782 O O . GLY A 1 102 ? 11.608 -1.053 6.710 1.00 87.69 102 GLY A O 1
ATOM 783 N N . ASN A 1 103 ? 10.570 0.917 6.426 1.00 91.38 103 ASN A N 1
ATOM 784 C CA . ASN A 1 103 ? 10.567 1.280 7.849 1.00 91.38 103 ASN A CA 1
ATOM 785 C C . ASN A 1 103 ? 9.176 1.318 8.489 1.00 91.38 103 ASN A C 1
ATOM 787 O O . ASN A 1 103 ? 9.068 1.377 9.715 1.00 91.38 103 ASN A O 1
ATOM 791 N N . LEU A 1 104 ? 8.098 1.306 7.703 1.00 87.00 104 LEU A N 1
ATOM 792 C CA . LEU A 1 104 ? 6.746 1.414 8.238 1.00 87.00 104 LEU A CA 1
ATOM 793 C C . LEU A 1 104 ? 6.303 0.097 8.897 1.00 87.00 104 LEU A C 1
ATOM 795 O O . LEU A 1 104 ? 5.725 -0.783 8.266 1.00 87.00 104 LEU A O 1
ATOM 799 N N . LYS A 1 105 ? 6.527 -0.002 10.209 1.00 87.81 105 LYS A N 1
ATOM 800 C CA . LYS A 1 105 ? 5.966 -1.038 11.085 1.00 87.81 105 LYS A CA 1
ATOM 801 C C . LYS A 1 105 ? 5.334 -0.384 12.315 1.00 87.81 105 LYS A C 1
ATOM 803 O O . LYS A 1 105 ? 5.858 -0.480 13.420 1.00 87.81 105 LYS A O 1
ATOM 808 N N . HIS A 1 106 ? 4.237 0.333 12.086 1.00 87.50 106 HIS A N 1
ATOM 809 C CA . HIS A 1 106 ? 3.554 1.132 13.102 1.00 87.50 106 HIS A CA 1
ATOM 810 C C . HIS A 1 106 ? 2.130 0.647 13.327 1.00 87.50 106 HIS A C 1
ATOM 812 O O . HIS A 1 106 ? 1.438 0.284 12.374 1.00 87.50 106 HIS A O 1
ATOM 818 N N . ASP A 1 107 ? 1.696 0.717 14.581 1.00 92.56 107 ASP A N 1
ATOM 819 C CA . ASP A 1 107 ? 0.291 0.559 14.924 1.00 92.56 107 ASP A CA 1
ATOM 820 C C . ASP A 1 107 ? -0.536 1.704 14.324 1.00 92.56 107 ASP A C 1
ATOM 822 O O . ASP A 1 107 ? -0.069 2.835 14.131 1.00 92.56 107 ASP A O 1
ATOM 826 N N . GLY A 1 108 ? -1.786 1.392 14.018 1.00 92.81 108 GLY A N 1
ATOM 827 C CA . GLY A 1 108 ? -2.735 2.323 13.441 1.00 92.81 108 GLY A CA 1
ATOM 828 C C . GLY A 1 108 ? -4.154 1.786 13.519 1.00 92.81 108 GLY A C 1
ATOM 829 O O . GLY A 1 108 ? -4.405 0.688 14.011 1.00 92.81 108 GLY A O 1
ATOM 830 N N . GLU A 1 109 ? -5.082 2.580 13.011 1.00 94.81 109 GLU A N 1
ATOM 831 C CA . GLU A 1 109 ? -6.508 2.288 12.980 1.00 94.81 109 GLU A CA 1
ATOM 832 C C . GLU A 1 109 ? -6.971 2.195 11.526 1.00 94.81 109 GLU A C 1
ATOM 834 O O . GLU A 1 109 ? -6.502 2.946 10.663 1.00 94.81 109 GLU A O 1
ATOM 839 N N . MET A 1 110 ? -7.906 1.281 11.274 1.00 93.25 110 MET A N 1
ATOM 840 C CA . MET A 1 110 ? -8.535 1.058 9.978 1.00 93.25 110 MET A CA 1
ATOM 841 C C . MET A 1 110 ? -10.053 1.113 10.147 1.00 93.25 110 MET A C 1
ATOM 843 O O . MET A 1 110 ? -10.583 0.505 11.079 1.00 93.25 110 MET A O 1
ATOM 847 N N . TYR A 1 111 ? -10.719 1.834 9.249 1.00 92.00 111 TYR A N 1
ATOM 848 C CA . TYR A 1 111 ? -12.169 2.011 9.203 1.00 92.00 111 TYR A CA 1
ATOM 849 C C . TYR A 1 111 ? -12.704 1.730 7.803 1.00 92.00 111 TYR A C 1
ATOM 851 O O . TYR A 1 111 ? -12.001 2.093 6.824 1.00 92.00 111 TYR A O 1
#

Secondary structure (DSSP, 8-state):
-TTGGG----------SSSPB-TTSSB--TTTEEE--TTTS-TT-EEEEEEEEEEEPTTSSEEEEEEEEEEEEEEE--TT--STT--EE---SSHHHHHHHHH-----EE-

Sequence (111 aa):
DEILNYNPSYVFFRLLDSGPLGNIGVPLTPGRSLAVDDRLFPKGALVYIRCQKPIMGKDGNITGWVPFSRFLLNQDTGGVIKGAGRADIFWGSDPYAELAAGNLKHDGEMY

Radius of gyration: 15.59 Å; chains: 1; bounding box: 38×39×35 Å